Protein AF-A0A351RT52-F1 (afdb_monomer)

Secondary structure (DSSP, 8-state):
----HHHHHHHHHTS-HHHHHHHHHHHHHHHGGG--HHHHHHHHHHHHHHHHHHHTTSS--

Structure (mmCIF, N/CA/C/O backbone):
data_AF-A0A351RT52-F1
#
_entry.id   AF-A0A351RT52-F1
#
loop_
_atom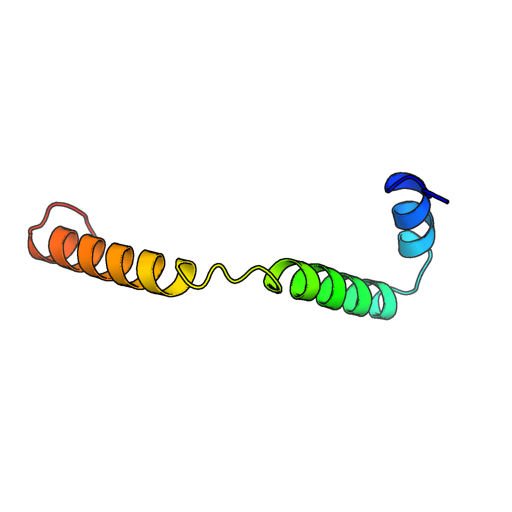_site.group_PDB
_atom_site.id
_atom_site.type_symbol
_atom_site.label_atom_id
_atom_site.label_alt_id
_atom_site.label_comp_id
_atom_site.label_asym_id
_atom_site.label_entity_id
_atom_site.label_seq_id
_atom_site.pdbx_PDB_ins_code
_atom_site.Cartn_x
_atom_site.Cartn_y
_atom_site.Cartn_z
_atom_site.occupancy
_atom_site.B_iso_or_equiv
_atom_site.auth_seq_id
_atom_site.auth_comp_id
_atom_site.auth_asym_id
_atom_site.auth_atom_id
_atom_site.pdbx_PDB_model_num
ATOM 1 N N . MET A 1 1 ? 23.356 -10.670 -5.679 1.00 39.00 1 MET A N 1
ATOM 2 C CA . MET A 1 1 ? 23.463 -9.472 -6.539 1.00 39.00 1 MET A CA 1
ATOM 3 C C . MET A 1 1 ? 22.459 -8.458 -6.025 1.00 39.00 1 MET A C 1
ATOM 5 O O . MET A 1 1 ? 21.273 -8.733 -6.109 1.00 39.00 1 MET A O 1
ATOM 9 N N . SER A 1 2 ? 22.911 -7.357 -5.422 1.00 50.91 2 SER A N 1
ATOM 10 C CA . SER A 1 2 ? 22.012 -6.253 -5.067 1.00 50.91 2 SER A CA 1
ATOM 11 C C . SER A 1 2 ? 21.918 -5.342 -6.284 1.00 50.91 2 SER A C 1
ATOM 13 O O . SER A 1 2 ? 22.875 -4.638 -6.600 1.00 50.91 2 SER A O 1
ATOM 15 N N . ALA A 1 3 ? 20.819 -5.421 -7.031 1.00 62.78 3 ALA A N 1
ATOM 16 C CA . ALA A 1 3 ? 20.447 -4.299 -7.876 1.00 62.78 3 AL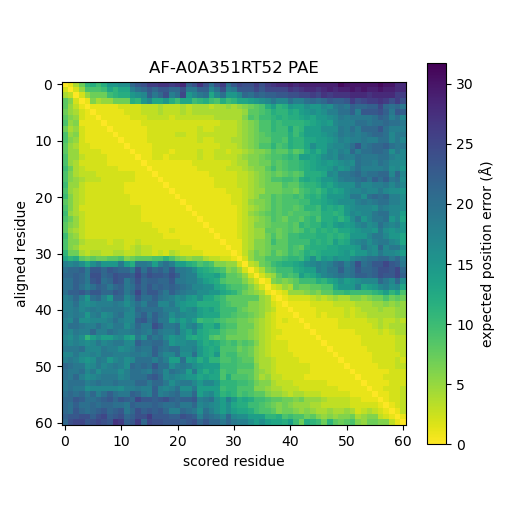A A CA 1
ATOM 17 C C . ALA A 1 3 ? 19.976 -3.190 -6.930 1.00 62.78 3 ALA A C 1
ATOM 19 O O . ALA A 1 3 ? 19.103 -3.432 -6.098 1.00 62.78 3 ALA A O 1
ATOM 20 N N . THR A 1 4 ? 20.582 -2.004 -7.011 1.00 86.69 4 THR A N 1
ATOM 21 C CA . THR A 1 4 ? 20.139 -0.853 -6.218 1.00 86.69 4 THR A CA 1
ATOM 22 C C . THR A 1 4 ? 18.667 -0.573 -6.523 1.00 86.69 4 THR A C 1
ATOM 24 O O . THR A 1 4 ? 18.230 -0.752 -7.664 1.00 86.69 4 THR A O 1
ATOM 27 N N . VAL A 1 5 ? 17.898 -0.155 -5.518 1.00 88.38 5 VAL A N 1
ATOM 28 C CA . VAL A 1 5 ? 16.448 0.088 -5.626 1.00 88.38 5 VAL A CA 1
ATOM 29 C C . VAL A 1 5 ? 16.118 0.995 -6.817 1.00 88.38 5 VAL A C 1
ATOM 31 O O . VAL A 1 5 ? 15.147 0.757 -7.530 1.00 88.38 5 VAL A O 1
ATOM 34 N N . GLU A 1 6 ? 16.978 1.970 -7.103 1.00 89.69 6 GLU A N 1
ATOM 35 C CA . GLU A 1 6 ? 16.861 2.903 -8.221 1.00 89.69 6 GLU A CA 1
ATOM 36 C C . GLU A 1 6 ? 16.916 2.202 -9.583 1.00 89.69 6 GLU A C 1
ATOM 38 O O . GLU A 1 6 ? 16.154 2.549 -10.485 1.00 89.69 6 GLU A O 1
ATOM 43 N N . LYS A 1 7 ? 17.774 1.187 -9.745 1.00 92.81 7 LYS A N 1
ATOM 44 C CA . LYS A 1 7 ? 17.862 0.424 -10.998 1.00 92.81 7 LYS A CA 1
ATOM 45 C C . LYS A 1 7 ? 16.573 -0.361 -11.244 1.00 92.81 7 LYS A C 1
ATOM 47 O O . LYS A 1 7 ? 16.037 -0.327 -12.348 1.00 92.81 7 LYS A O 1
ATOM 52 N N . ILE A 1 8 ? 16.058 -1.017 -10.206 1.00 92.56 8 ILE A N 1
ATOM 53 C CA . ILE A 1 8 ? 14.804 -1.778 -10.277 1.00 92.56 8 ILE A CA 1
ATOM 54 C C . ILE A 1 8 ? 13.634 -0.832 -10.568 1.00 92.56 8 ILE A C 1
ATOM 56 O O . ILE A 1 8 ? 12.800 -1.120 -11.421 1.00 92.56 8 ILE A O 1
ATOM 60 N N . ALA A 1 9 ? 13.590 0.329 -9.912 1.00 92.19 9 ALA A N 1
ATOM 61 C CA . ALA A 1 9 ? 12.556 1.330 -10.146 1.00 92.19 9 ALA A CA 1
ATOM 62 C C . ALA A 1 9 ? 12.548 1.819 -11.604 1.00 92.19 9 ALA A C 1
ATOM 64 O O . ALA A 1 9 ? 11.480 1.902 -12.209 1.00 92.19 9 ALA A O 1
ATOM 65 N N . LEU A 1 10 ? 13.719 2.088 -12.191 1.00 94.75 10 LEU A N 1
ATOM 66 C CA . LEU A 1 10 ? 13.830 2.484 -13.599 1.00 94.75 10 LEU A CA 1
ATOM 67 C C . LEU A 1 10 ? 13.298 1.404 -14.552 1.00 94.75 10 LEU A C 1
ATOM 69 O O . LEU A 1 10 ? 12.557 1.723 -15.480 1.00 94.75 10 LEU A O 1
ATOM 73 N N . GLU A 1 11 ? 13.620 0.133 -14.303 1.00 94.44 11 GLU A N 1
ATOM 74 C CA . GLU A 1 11 ? 13.103 -0.992 -15.093 1.00 94.44 11 GLU A CA 1
ATOM 75 C C . GLU A 1 11 ? 11.572 -1.115 -14.970 1.00 94.44 11 GLU A C 1
ATOM 77 O O . GLU A 1 11 ? 10.872 -1.273 -15.973 1.00 94.44 11 GLU A O 1
ATOM 82 N N . LEU A 1 12 ? 11.026 -0.954 -13.759 1.00 95.19 12 LEU A N 1
ATOM 83 C CA . LEU A 1 12 ? 9.583 -0.993 -13.503 1.00 95.19 12 LEU A CA 1
ATOM 84 C C . LEU A 1 12 ? 8.829 0.155 -14.179 1.00 95.19 12 LEU A C 1
ATOM 86 O O . LEU A 1 12 ? 7.722 -0.046 -14.682 1.00 95.19 12 LEU A O 1
ATOM 90 N N . LEU A 1 13 ? 9.413 1.355 -14.224 1.00 95.44 13 LEU A N 1
ATOM 91 C CA . LEU A 1 13 ? 8.803 2.515 -14.878 1.00 95.44 13 LEU A CA 1
ATOM 92 C C . LEU A 1 13 ? 8.647 2.326 -16.395 1.00 95.44 13 LEU A C 1
ATOM 94 O O . LEU A 1 13 ? 7.726 2.902 -16.977 1.00 95.44 13 LEU A O 1
ATOM 98 N N . GLY A 1 14 ? 9.470 1.474 -17.016 1.00 96.50 14 GLY A N 1
ATOM 99 C 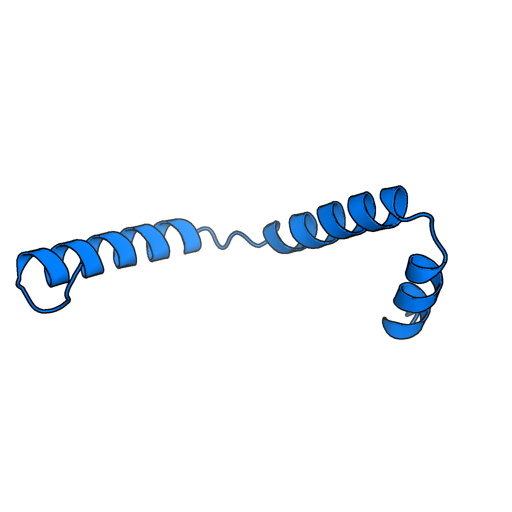CA . GLY A 1 14 ? 9.356 1.107 -18.431 1.00 96.50 14 GLY A CA 1
ATOM 100 C C . GLY A 1 14 ? 8.168 0.194 -18.767 1.00 96.50 14 GLY A C 1
ATOM 101 O O . GLY A 1 14 ? 7.810 0.059 -19.936 1.00 96.50 14 GLY A O 1
ATOM 102 N N . LEU A 1 15 ? 7.527 -0.429 -17.773 1.00 97.31 15 LEU A N 1
ATOM 103 C CA . LEU A 1 15 ? 6.395 -1.334 -17.998 1.00 97.31 15 LEU A CA 1
ATOM 104 C C . LEU A 1 15 ? 5.101 -0.575 -18.329 1.00 97.31 15 LEU A C 1
ATOM 106 O O . LEU A 1 15 ? 4.930 0.561 -17.886 1.00 97.31 15 LEU A O 1
ATOM 110 N N . PRO A 1 16 ? 4.120 -1.200 -19.010 1.00 98.25 16 PRO A N 1
ATOM 111 C CA . PRO A 1 16 ? 2.780 -0.636 -19.160 1.00 98.25 16 PRO A CA 1
ATOM 112 C C . PRO A 1 16 ? 2.117 -0.332 -17.811 1.00 98.25 16 PRO A C 1
ATOM 114 O O . PRO A 1 16 ? 2.321 -1.048 -16.828 1.00 98.25 16 PRO A O 1
ATOM 117 N N . ALA A 1 17 ? 1.249 0.683 -17.776 1.00 97.25 17 ALA A N 1
ATOM 118 C CA . ALA A 1 17 ? 0.614 1.157 -16.542 1.00 97.25 17 ALA A CA 1
ATOM 119 C C . ALA A 1 17 ? -0.080 0.043 -15.735 1.00 97.25 17 ALA A C 1
ATOM 121 O O . ALA A 1 17 ? 0.058 -0.006 -14.516 1.00 97.25 17 ALA A O 1
ATOM 122 N N . LYS A 1 18 ? -0.762 -0.891 -16.412 1.00 97.38 18 LYS A N 1
ATOM 123 C CA . LYS A 1 18 ? -1.445 -2.022 -15.766 1.00 97.38 18 LYS A CA 1
ATOM 124 C C . LYS A 1 18 ? -0.474 -2.970 -15.052 1.00 97.38 18 LYS A C 1
ATOM 126 O O . LYS A 1 18 ? -0.755 -3.401 -13.940 1.00 97.38 18 LYS A O 1
ATOM 131 N N . SER A 1 19 ? 0.676 -3.261 -15.660 1.00 97.25 19 SER A N 1
ATOM 132 C CA . SER A 1 19 ? 1.707 -4.111 -15.053 1.00 97.25 19 SER A CA 1
ATOM 133 C C . SER A 1 19 ? 2.359 -3.428 -13.853 1.00 97.25 19 SER A C 1
ATOM 135 O O . SER A 1 19 ? 2.603 -4.076 -12.840 1.00 97.25 19 SER A O 1
ATOM 137 N N . ARG A 1 20 ? 2.580 -2.108 -13.928 1.00 97.50 20 ARG A N 1
ATOM 138 C CA . ARG A 1 20 ? 3.078 -1.327 -12.786 1.00 97.50 20 ARG A CA 1
ATOM 139 C C . ARG A 1 20 ? 2.092 -1.326 -11.621 1.00 97.50 20 ARG A C 1
ATOM 141 O O . ARG A 1 20 ? 2.519 -1.484 -10.487 1.00 97.50 20 ARG A O 1
ATOM 148 N N . ALA A 1 21 ? 0.793 -1.188 -11.896 1.00 97.12 21 ALA A N 1
ATOM 149 C CA . ALA A 1 21 ? -0.244 -1.224 -10.866 1.00 97.12 21 ALA A CA 1
ATOM 150 C C . ALA A 1 21 ? -0.283 -2.578 -10.135 1.00 97.12 21 ALA A C 1
ATOM 152 O O . ALA A 1 21 ? -0.278 -2.603 -8.910 1.00 97.12 21 ALA A O 1
ATOM 153 N N . LEU A 1 22 ? -0.224 -3.688 -10.881 1.00 97.25 22 LEU A N 1
ATOM 154 C CA . LEU A 1 22 ? -0.153 -5.037 -10.305 1.00 97.25 22 LEU A CA 1
ATOM 155 C C . LEU A 1 22 ? 1.089 -5.228 -9.420 1.00 97.25 22 LEU A C 1
ATOM 157 O O . LEU A 1 22 ? 1.026 -5.859 -8.371 1.00 97.25 22 LEU A O 1
ATOM 161 N N . LEU A 1 23 ? 2.240 -4.703 -9.845 1.00 96.00 23 LEU A N 1
ATOM 162 C CA . LEU A 1 23 ? 3.473 -4.809 -9.063 1.00 96.00 23 LEU A CA 1
ATOM 163 C C . LEU A 1 23 ? 3.433 -3.923 -7.817 1.00 96.00 23 LEU A C 1
ATOM 165 O O . LEU A 1 23 ? 3.910 -4.347 -6.771 1.00 96.00 23 LEU A O 1
ATOM 169 N N . ALA A 1 24 ? 2.834 -2.734 -7.902 1.00 95.25 24 ALA A N 1
ATOM 170 C CA . ALA A 1 24 ? 2.622 -1.874 -6.743 1.00 95.25 24 ALA A CA 1
ATOM 171 C C . ALA A 1 24 ? 1.729 -2.547 -5.689 1.00 95.25 24 ALA A C 1
ATOM 173 O O . ALA A 1 24 ? 2.077 -2.526 -4.514 1.00 95.25 24 ALA A O 1
ATOM 174 N N . GLU A 1 25 ? 0.637 -3.193 -6.107 1.00 95.06 25 GLU A N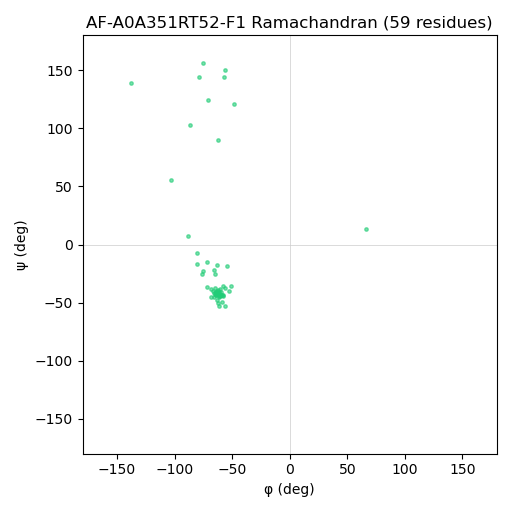 1
ATOM 175 C CA . GLU A 1 25 ? -0.233 -3.982 -5.224 1.00 95.06 25 GLU A CA 1
ATOM 176 C C . GLU A 1 25 ? 0.558 -5.074 -4.494 1.00 95.06 25 GLU A C 1
ATOM 178 O O . GLU A 1 25 ? 0.595 -5.087 -3.269 1.00 95.06 25 GLU A O 1
ATOM 183 N N . LYS A 1 26 ? 1.303 -5.907 -5.230 1.00 93.25 26 LYS A N 1
ATOM 184 C CA . LYS A 1 26 ? 2.126 -6.976 -4.638 1.00 93.25 26 LYS A CA 1
ATOM 185 C C . LYS A 1 26 ? 3.201 -6.464 -3.685 1.00 93.25 26 LYS A C 1
ATOM 187 O O . LYS A 1 26 ? 3.494 -7.105 -2.680 1.00 93.25 26 LYS A O 1
ATOM 192 N N . LEU A 1 27 ? 3.819 -5.328 -4.009 1.00 92.31 27 LEU A N 1
ATOM 193 C CA . LEU A 1 27 ? 4.809 -4.705 -3.134 1.00 92.31 27 LEU A CA 1
ATOM 194 C C . LEU A 1 27 ? 4.161 -4.221 -1.838 1.00 92.31 27 LEU A C 1
ATOM 196 O O . LEU A 1 27 ? 4.736 -4.448 -0.781 1.00 92.31 27 LEU A O 1
ATOM 200 N N . ILE A 1 28 ? 2.974 -3.615 -1.902 1.00 89.94 28 ILE A N 1
ATOM 201 C CA . ILE A 1 28 ? 2.216 -3.203 -0.713 1.00 89.94 28 ILE A CA 1
ATOM 202 C C . ILE A 1 28 ? 1.821 -4.427 0.122 1.00 89.94 28 ILE A C 1
ATOM 204 O O . ILE A 1 28 ? 2.105 -4.441 1.314 1.00 89.94 28 ILE A O 1
ATOM 208 N N . GLU A 1 29 ? 1.274 -5.478 -0.497 1.00 86.88 29 GLU A N 1
ATOM 209 C CA . GLU A 1 29 ? 0.927 -6.738 0.183 1.00 86.88 29 GLU A CA 1
ATOM 210 C C . GLU A 1 29 ? 2.138 -7.357 0.897 1.00 86.88 29 GLU A C 1
ATOM 212 O O . GLU A 1 29 ? 2.018 -7.865 2.008 1.00 86.88 29 GLU A O 1
ATOM 217 N N . SER A 1 30 ? 3.334 -7.275 0.305 1.00 85.44 30 SER A N 1
ATOM 218 C CA . SER A 1 30 ? 4.554 -7.798 0.938 1.00 85.44 30 SER A CA 1
ATOM 219 C C . SER A 1 30 ? 4.951 -7.056 2.222 1.00 85.44 30 SER A C 1
ATOM 221 O O . SER A 1 30 ? 5.663 -7.607 3.062 1.00 85.44 30 SER A O 1
ATOM 223 N N . LEU A 1 31 ? 4.486 -5.815 2.405 1.00 84.50 31 LEU A N 1
ATOM 224 C CA . LEU A 1 31 ? 4.700 -5.060 3.642 1.00 84.50 31 LEU A CA 1
ATOM 225 C C . LEU A 1 31 ? 3.790 -5.557 4.775 1.00 84.50 31 LEU A C 1
ATOM 227 O O . LEU A 1 31 ? 4.143 -5.400 5.946 1.00 84.50 31 LEU A O 1
ATOM 231 N N . ASP A 1 32 ? 2.671 -6.204 4.437 1.00 73.69 32 ASP A N 1
ATOM 232 C CA . ASP A 1 32 ? 1.698 -6.735 5.395 1.00 73.69 32 ASP A CA 1
ATOM 233 C C . ASP A 1 32 ? 2.121 -8.088 6.002 1.00 73.69 32 ASP A C 1
ATOM 235 O O . ASP A 1 32 ? 1.508 -8.547 6.967 1.00 73.69 32 ASP A O 1
ATOM 239 N N . GLU A 1 33 ? 3.209 -8.717 5.531 1.00 61.19 33 GLU A N 1
ATOM 240 C CA . GLU A 1 33 ? 3.732 -9.971 6.111 1.00 61.19 33 GLU A CA 1
ATOM 241 C C . GLU A 1 33 ? 4.211 -9.812 7.566 1.00 61.19 33 GLU A C 1
ATOM 243 O O . GLU A 1 33 ? 4.312 -10.790 8.310 1.00 61.19 33 GLU A O 1
ATOM 248 N N . LYS A 1 34 ? 4.447 -8.570 8.010 1.00 58.72 34 LYS A N 1
ATOM 249 C CA . LYS A 1 34 ? 4.634 -8.223 9.423 1.00 58.72 34 LYS A CA 1
ATOM 250 C C . LYS A 1 34 ? 3.378 -7.576 10.000 1.00 58.72 34 LYS A C 1
ATOM 252 O O . LYS A 1 34 ? 3.449 -6.502 10.596 1.00 58.72 34 LYS A O 1
ATOM 257 N N . GLN A 1 35 ? 2.229 -8.241 9.901 1.00 58.03 35 GLN A N 1
ATOM 258 C CA . GLN A 1 35 ? 1.229 -8.067 10.949 1.00 58.03 35 GLN A CA 1
ATOM 259 C C . GLN A 1 35 ? 1.853 -8.580 12.246 1.00 58.03 35 GLN A C 1
ATOM 261 O O . GLN A 1 35 ? 1.783 -9.765 12.577 1.00 58.03 35 GLN A O 1
ATOM 266 N N . ASP A 1 36 ? 2.526 -7.679 12.963 1.00 60.50 36 ASP A N 1
ATOM 267 C CA . ASP A 1 36 ? 2.819 -7.885 14.370 1.00 60.50 36 ASP A CA 1
ATOM 268 C C . ASP A 1 36 ? 1.487 -8.301 14.990 1.00 60.50 36 ASP A C 1
ATOM 270 O O . ASP A 1 36 ? 0.493 -7.582 14.861 1.00 60.50 36 ASP A O 1
ATOM 274 N N . LYS A 1 37 ? 1.427 -9.486 15.603 1.00 60.69 37 LYS A N 1
ATOM 275 C CA . LYS A 1 37 ? 0.183 -10.010 16.200 1.00 60.69 37 LYS A CA 1
ATOM 276 C C . LYS A 1 37 ? -0.420 -9.022 17.208 1.00 60.69 37 LYS A C 1
ATOM 278 O O . LYS A 1 37 ? -1.608 -9.072 17.514 1.00 60.69 37 LYS A O 1
ATOM 283 N N . ASP A 1 38 ? 0.401 -8.087 17.673 1.00 68.44 38 ASP A N 1
ATOM 284 C CA . ASP A 1 38 ? 0.036 -7.001 18.561 1.00 68.44 38 ASP A CA 1
ATOM 285 C C . ASP A 1 38 ? -0.626 -5.804 17.862 1.00 68.44 38 ASP A C 1
ATOM 287 O O . ASP A 1 38 ? -1.278 -5.023 18.549 1.00 68.44 38 ASP A O 1
ATOM 291 N N . VAL A 1 39 ? -0.538 -5.636 16.536 1.00 77.50 39 VAL A N 1
ATOM 292 C CA . VAL A 1 39 ? -1.155 -4.505 15.814 1.00 77.50 39 VAL A CA 1
ATOM 293 C C . VAL A 1 39 ? -2.662 -4.491 16.040 1.00 77.50 39 VAL A C 1
ATOM 295 O O . VAL A 1 39 ? -3.199 -3.472 16.466 1.00 77.50 39 VAL A O 1
ATOM 298 N N . GLU A 1 40 ? -3.350 -5.617 15.857 1.00 79.25 40 GLU A N 1
ATOM 299 C CA . GLU A 1 40 ? -4.795 -5.700 16.105 1.00 79.25 40 GLU A CA 1
ATOM 300 C C . GLU A 1 40 ? -5.140 -5.342 17.564 1.00 79.25 40 GLU A C 1
ATOM 302 O O . GLU A 1 40 ? -6.042 -4.543 17.830 1.00 79.25 40 GLU A O 1
ATOM 307 N N . SER A 1 41 ? -4.355 -5.846 18.520 1.00 82.81 41 SER A N 1
ATOM 308 C CA . SER A 1 41 ? -4.496 -5.526 19.947 1.00 82.81 41 SER A CA 1
ATOM 309 C C . SER A 1 41 ? -4.281 -4.033 20.236 1.00 82.81 41 SER A C 1
ATOM 311 O O . SER A 1 41 ? -5.052 -3.417 20.984 1.00 82.81 41 SER A O 1
ATOM 313 N N . LEU A 1 42 ? -3.278 -3.414 19.607 1.00 86.50 42 LEU A N 1
ATOM 314 C CA . LEU A 1 42 ? -2.975 -1.988 19.717 1.00 86.50 42 LEU A CA 1
ATOM 315 C C . LEU A 1 42 ? -4.101 -1.131 19.128 1.00 86.50 42 LEU A C 1
ATOM 317 O O . LEU A 1 42 ? -4.525 -0.171 19.774 1.00 86.50 42 LEU A O 1
ATOM 321 N N . TRP A 1 43 ? -4.653 -1.511 17.974 1.00 87.94 43 TRP A N 1
ATOM 322 C CA . TRP A 1 43 ? -5.807 -0.841 17.368 1.00 87.94 43 TRP A CA 1
ATOM 323 C C . TRP A 1 43 ? -7.061 -0.955 18.239 1.00 87.94 43 TRP A C 1
ATOM 325 O O . TRP A 1 43 ? -7.737 0.048 18.473 1.00 87.94 43 TRP A O 1
ATOM 335 N N . ILE A 1 44 ? -7.348 -2.133 18.803 1.00 90.81 44 ILE A N 1
ATOM 336 C CA . ILE A 1 44 ? -8.469 -2.321 19.739 1.00 90.81 44 ILE A CA 1
ATOM 337 C C . ILE A 1 44 ? -8.281 -1.454 20.990 1.00 90.81 44 ILE A C 1
ATOM 339 O O . ILE A 1 44 ? -9.226 -0.804 21.458 1.00 90.81 44 ILE A O 1
ATOM 343 N N . LYS A 1 45 ? -7.067 -1.424 21.552 1.00 93.38 45 LYS A N 1
ATOM 344 C CA . LYS A 1 45 ? -6.733 -0.600 22.722 1.00 93.38 45 LYS A CA 1
ATOM 345 C C . LYS A 1 45 ? -6.945 0.884 22.429 1.00 93.38 45 LYS A C 1
ATOM 347 O O . LYS A 1 45 ? -7.548 1.584 23.250 1.00 93.38 45 LYS A O 1
ATOM 3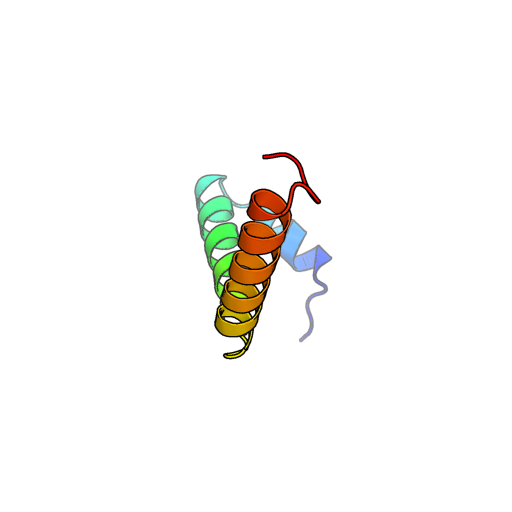52 N N . GLU A 1 46 ? -6.501 1.338 21.265 1.00 93.00 46 GLU A N 1
ATOM 353 C CA . GLU A 1 46 ? -6.619 2.722 20.824 1.00 93.00 46 GLU A CA 1
ATOM 354 C C . GLU A 1 46 ? -8.074 3.120 20.546 1.00 93.00 46 GLU A C 1
ATOM 356 O O . GLU A 1 46 ? -8.553 4.131 21.065 1.00 93.00 46 GLU A O 1
ATOM 361 N N . ALA A 1 47 ? -8.8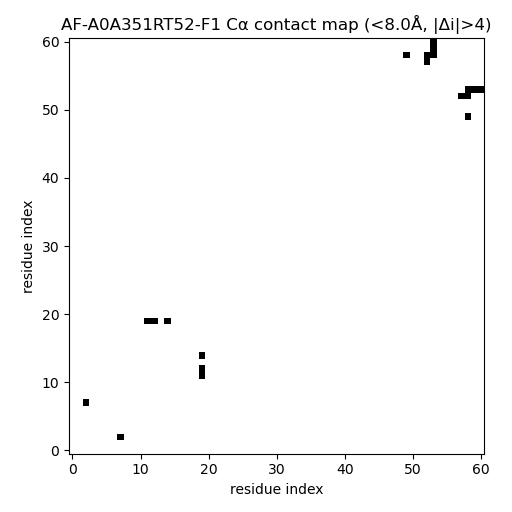37 2.279 19.846 1.00 93.38 47 ALA A N 1
ATOM 362 C CA . ALA A 1 47 ? -10.263 2.495 19.612 1.00 93.38 47 ALA A CA 1
ATOM 363 C C . ALA A 1 47 ? -11.044 2.615 20.934 1.00 93.38 47 ALA A C 1
ATOM 365 O O . ALA A 1 47 ? -11.846 3.537 21.121 1.00 93.38 47 ALA A O 1
ATOM 366 N N . ARG A 1 48 ? -10.759 1.737 21.909 1.00 95.38 48 ARG A N 1
ATOM 367 C CA . ARG A 1 48 ? -11.345 1.812 23.260 1.00 95.38 48 ARG A CA 1
ATOM 368 C C . ARG A 1 48 ? -10.948 3.097 23.989 1.00 95.38 48 ARG A C 1
ATOM 370 O O . ARG A 1 48 ? -11.786 3.672 24.687 1.00 95.38 48 ARG A O 1
ATOM 377 N N . ARG A 1 49 ? -9.693 3.547 23.859 1.00 95.44 49 ARG A N 1
ATOM 378 C CA . ARG A 1 49 ? -9.215 4.809 24.447 1.00 95.44 49 ARG A CA 1
ATOM 379 C C . ARG A 1 49 ? -9.984 5.997 23.873 1.00 95.44 49 ARG A C 1
ATOM 381 O O . ARG A 1 49 ? -10.587 6.733 24.652 1.00 95.44 49 ARG A O 1
ATOM 388 N N . ARG A 1 50 ? -10.051 6.127 22.543 1.00 93.00 50 ARG A N 1
ATOM 389 C CA . ARG A 1 50 ? -10.766 7.228 21.873 1.00 93.00 50 ARG A CA 1
ATOM 390 C C . ARG A 1 50 ? -12.258 7.227 22.190 1.00 93.00 50 ARG A C 1
ATOM 392 O O . ARG A 1 50 ? -12.807 8.278 22.496 1.00 93.00 50 ARG A O 1
ATOM 399 N N . SER A 1 51 ? -12.902 6.057 22.229 1.00 93.94 51 SER A N 1
ATOM 400 C CA . SER A 1 51 ? -14.312 5.954 22.633 1.00 93.94 51 SER A CA 1
ATOM 401 C C . SER A 1 51 ? -14.553 6.510 24.042 1.00 93.94 51 SER A C 1
ATOM 403 O O . SER A 1 51 ? -15.509 7.256 24.257 1.00 93.94 51 SER A O 1
ATOM 405 N N . ARG A 1 52 ? -13.672 6.204 25.008 1.00 96.12 52 ARG A N 1
ATOM 406 C CA . ARG A 1 52 ? -13.766 6.769 26.366 1.00 96.12 52 ARG A CA 1
ATOM 407 C C . ARG A 1 52 ? -13.517 8.271 26.386 1.00 96.12 52 ARG A C 1
ATOM 409 O O . ARG A 1 52 ? -14.194 8.978 27.120 1.00 96.12 52 ARG A O 1
ATOM 416 N N . GLU A 1 53 ? -12.556 8.761 25.616 1.00 95.94 53 GLU A N 1
ATOM 417 C CA . GLU A 1 53 ? -12.257 10.193 25.551 1.00 95.94 53 GLU A CA 1
ATOM 418 C C . GLU A 1 53 ? -13.410 11.001 24.972 1.00 95.94 53 GLU A C 1
ATOM 420 O O . GLU A 1 53 ? -13.747 12.039 25.533 1.00 95.94 53 GLU A O 1
ATOM 425 N N . ILE A 1 54 ? -14.061 10.483 23.932 1.00 95.00 54 ILE A N 1
ATOM 426 C CA . ILE A 1 54 ? -15.273 11.071 23.360 1.00 95.00 54 ILE A CA 1
ATOM 427 C C . ILE A 1 54 ? -16.405 11.070 24.393 1.00 95.00 54 ILE A C 1
ATOM 429 O O . ILE A 1 54 ? -16.985 12.117 24.6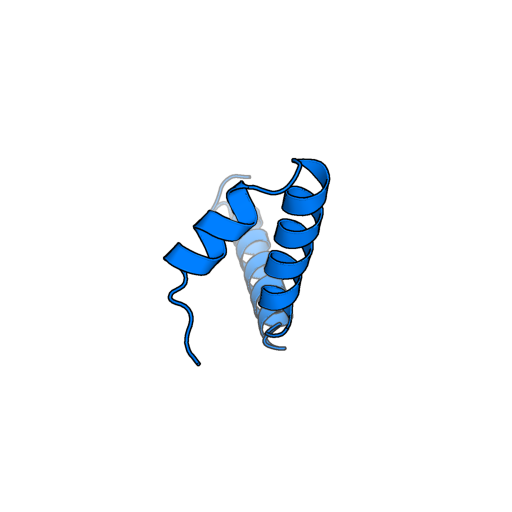65 1.00 95.00 54 ILE A O 1
ATOM 433 N N . LYS A 1 55 ? -16.684 9.922 25.034 1.00 94.00 55 LYS A N 1
ATOM 434 C CA . LYS A 1 55 ? -17.729 9.819 26.075 1.00 94.00 55 LYS A CA 1
ATOM 435 C C . LYS A 1 55 ? -17.498 10.777 27.242 1.00 94.00 55 LYS A C 1
ATOM 437 O O . LYS A 1 55 ? -18.452 11.314 27.790 1.00 94.00 55 LYS A O 1
ATOM 442 N N . ASN A 1 56 ? -16.238 10.999 27.602 1.00 94.75 56 ASN A N 1
ATOM 443 C CA . ASN A 1 56 ? -15.851 11.882 28.698 1.00 94.75 56 ASN A CA 1
ATOM 444 C C . ASN A 1 56 ? -15.654 13.343 28.253 1.00 94.75 56 ASN A C 1
ATOM 446 O O . ASN A 1 56 ? -15.143 14.142 29.034 1.00 94.75 56 ASN A O 1
ATOM 450 N N . GLY A 1 57 ? -15.988 13.691 27.004 1.00 92.69 57 GLY A N 1
ATOM 451 C CA . GLY A 1 57 ? -15.865 15.049 26.467 1.00 92.69 57 GLY A CA 1
ATOM 452 C C . GLY A 1 57 ? -14.427 15.561 26.328 1.00 92.69 57 GLY A C 1
ATOM 453 O O . GLY A 1 57 ? -14.221 16.754 26.129 1.00 92.69 57 GLY A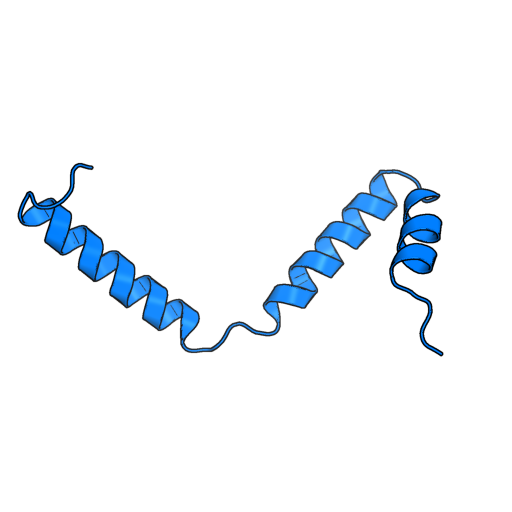 O 1
ATOM 454 N N . LYS A 1 58 ? -13.422 14.681 26.428 1.00 91.56 58 LYS A N 1
ATOM 455 C CA . LYS A 1 58 ? -11.999 15.036 26.301 1.00 91.56 58 LYS A CA 1
ATOM 456 C C . LYS A 1 58 ? -11.584 15.282 24.852 1.00 91.56 58 LYS A C 1
ATOM 458 O O . LYS A 1 58 ? -10.604 15.977 24.610 1.00 91.56 58 LYS A O 1
ATOM 463 N N . VAL A 1 59 ? -12.303 14.687 23.903 1.00 86.88 59 VAL A N 1
ATOM 464 C CA . VAL A 1 59 ? -12.040 14.785 22.463 1.00 86.88 59 VAL A CA 1
ATOM 465 C C . VAL A 1 59 ? -13.376 14.952 21.739 1.00 86.88 59 VAL A C 1
ATOM 467 O O . VAL A 1 59 ? -14.359 14.308 22.105 1.00 86.88 59 VAL A O 1
ATOM 470 N N . LYS A 1 60 ? -13.419 15.828 20.728 1.00 79.00 60 LYS A N 1
ATOM 471 C CA . LYS A 1 60 ? -14.586 15.985 19.848 1.00 79.00 60 LYS A CA 1
ATOM 472 C C . LYS A 1 60 ? -14.614 14.872 18.799 1.00 79.00 60 LYS A C 1
ATOM 474 O O . LYS A 1 60 ? -13.557 14.434 18.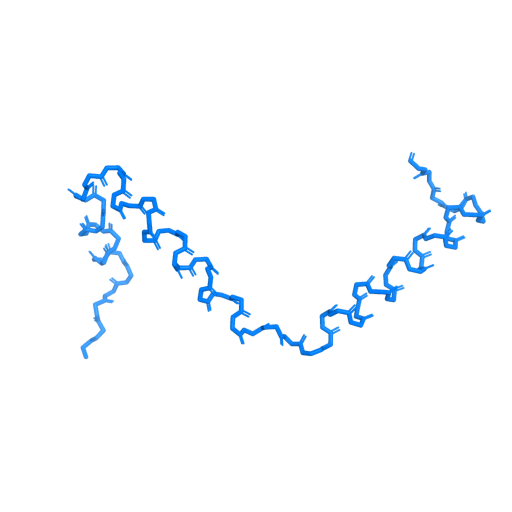345 1.00 79.00 60 LYS A O 1
ATOM 479 N N . LEU A 1 61 ? -15.825 14.429 18.470 1.00 73.69 61 LEU A N 1
ATOM 480 C CA . LEU A 1 61 ? -16.102 13.541 17.340 1.00 73.69 61 LEU A CA 1
ATOM 481 C C . LEU A 1 61 ? -15.839 14.259 16.015 1.00 73.69 61 LEU A C 1
ATOM 483 O O . LEU A 1 61 ? -16.164 15.468 15.947 1.00 73.69 61 LEU A O 1
#

Sequence (61 aa):
MSATVEKIALELLGLPAKSRALLAEKLIESLDEKQDKDVESLWIKEARRRSREIKNGKVKL

Foldseek 3Di:
DDDDPVNVVVVLVPDPPVSNVVVVVVVVVVVCVPPPVCPVVVVVVVVVVVVVCCVVVVDPD

Radius of gyration: 20.1 Å; Cα contacts (8 Å, |Δi|>4): 10; chains: 1; bounding box: 41×26×48 Å

Solvent-accessible surface area (backbone atoms only — not comparable to full-atom values): 3709 Å² total; per-residue (Å²): 134,85,75,53,70,66,60,55,50,56,58,49,68,73,45,59,71,70,59,40,52,54,49,51,50,54,55,54,55,62,62,56,76,68,65,51,83,56,52,64,55,50,51,53,53,48,53,53,49,52,53,50,32,41,76,68,69,75,42,85,133

Mean predicted aligned error: 10.33 Å

pLDDT: mean 86.43, std 13.53, range [39.0, 98.25]